Protein AF-A0A318CYI3-F1 (afdb_monomer_lite)

pLDDT: mean 75.86, std 21.06, range [23.23, 94.56]

Secondary structure (DSSP, 8-state):
---S--S--EE---S-SSS-SEEEEEEEES-HHHHHHT-HHHHHSTTEEEEEEEESSEE-GGG-EE---TT---EEEE-----S-GGGHHHHHHHHHHHHHHHHHTTT-TTEEEETTTEEEE----SS---------EE---------

Sequence (148 aa):
MKHPFSHKIRPLNTHRKHVGLSLLLLKEAHSTNSVLLDDHELLSQKGVVVLADRQTAGRGRKNRTWESGSNRHLFASAVLHPVLPQRLFPAITLLAGLSVFRALSALDIDGLSIKWPNDVLIQKKRSAEFSVNPKRPEIPFSWYWESA

Foldseek 3Di:
DDDPCPQDWAADPDPDDAARRTEDEEQEDLAQQVVCVVDVVNLPDGHYKYKYQYHPNYAAPPRDGDHRDDRPAIHMDTHGDDPDDPVCVLVVQQVQQVVVLVVVVVVVQPQWDDDPPHWIFRDDPDPDDDDDDDPGPINGDHHDDDDD

Radius of gyration: 16.91 Å; chains: 1; bounding box: 58×40×40 Å

Structure (mmCIF, N/CA/C/O backbone):
data_AF-A0A318CYI3-F1
#
_entry.id   AF-A0A318CYI3-F1
#
loop_
_atom_site.group_PDB
_atom_site.id
_atom_site.type_symbol
_atom_site.label_atom_id
_atom_site.label_alt_id
_atom_site.label_comp_id
_atom_site.label_asym_id
_atom_site.label_entity_id
_atom_site.label_seq_id
_atom_site.pdbx_PDB_ins_code
_atom_site.Cartn_x
_atom_site.Cartn_y
_atom_site.Cartn_z
_atom_site.occupancy
_atom_site.B_iso_or_equiv
_atom_site.auth_seq_id
_atom_site.auth_comp_id
_atom_site.auth_asym_id
_atom_site.auth_atom_id
_atom_site.pdbx_PDB_model_num
ATOM 1 N N . MET A 1 1 ? 28.270 -6.648 4.519 1.00 38.53 1 MET A N 1
ATOM 2 C CA . MET A 1 1 ? 27.467 -5.872 5.493 1.00 38.53 1 MET A CA 1
ATOM 3 C C . MET A 1 1 ? 26.099 -6.529 5.597 1.00 38.53 1 MET A C 1
ATOM 5 O O . MET A 1 1 ? 25.543 -6.854 4.561 1.00 38.53 1 MET A O 1
ATOM 9 N N . LYS A 1 2 ? 25.598 -6.832 6.801 1.00 38.75 2 LYS A N 1
ATOM 10 C CA . LYS A 1 2 ? 24.266 -7.444 6.979 1.00 38.75 2 LYS A CA 1
ATOM 11 C C . LYS A 1 2 ? 23.198 -6.360 6.776 1.00 38.75 2 LYS A C 1
ATOM 13 O O . LYS A 1 2 ? 23.290 -5.329 7.436 1.00 38.75 2 LYS A O 1
ATOM 18 N N . HIS A 1 3 ? 22.240 -6.589 5.873 1.00 43.50 3 HIS A N 1
ATOM 19 C CA . HIS A 1 3 ? 21.127 -5.670 5.595 1.00 43.50 3 HIS A CA 1
ATOM 20 C C . HIS A 1 3 ? 20.391 -5.325 6.908 1.00 43.50 3 HIS A C 1
ATOM 22 O O . HIS A 1 3 ? 20.091 -6.246 7.679 1.00 43.50 3 HIS A O 1
ATOM 28 N N . PRO A 1 4 ? 20.091 -4.043 7.196 1.00 52.59 4 PRO A N 1
ATOM 29 C CA . PRO A 1 4 ? 19.437 -3.628 8.444 1.00 52.59 4 PRO A CA 1
ATOM 30 C C . PRO A 1 4 ? 18.038 -4.240 8.616 1.00 52.59 4 PRO A C 1
ATOM 32 O O . PRO A 1 4 ? 17.553 -4.374 9.738 1.00 52.59 4 PRO A O 1
ATOM 35 N N . PHE A 1 5 ? 17.430 -4.725 7.531 1.00 53.16 5 PHE A N 1
ATOM 36 C CA . PHE A 1 5 ? 16.169 -5.459 7.540 1.00 53.16 5 PHE A CA 1
ATOM 37 C C . PHE A 1 5 ? 16.393 -6.974 7.450 1.00 53.16 5 PHE A C 1
ATOM 39 O O . PHE A 1 5 ? 15.865 -7.651 6.576 1.00 53.16 5 PHE A O 1
ATOM 46 N N . SER A 1 6 ? 17.116 -7.556 8.411 1.00 45.75 6 SER A N 1
ATOM 47 C CA . SER A 1 6 ? 17.156 -9.024 8.609 1.00 45.75 6 SER A CA 1
ATOM 48 C C . SER A 1 6 ? 15.819 -9.619 9.113 1.00 45.75 6 SER A C 1
ATOM 50 O O . SER A 1 6 ? 15.760 -10.729 9.649 1.00 45.75 6 SER A O 1
ATOM 52 N N . HIS A 1 7 ? 14.716 -8.887 8.943 1.00 55.56 7 HIS A N 1
ATOM 53 C CA . HIS A 1 7 ? 13.364 -9.328 9.240 1.00 55.56 7 HIS A CA 1
ATOM 54 C C . HIS A 1 7 ? 12.838 -10.160 8.068 1.00 55.56 7 HIS A C 1
ATOM 56 O O . HIS A 1 7 ? 12.834 -9.723 6.922 1.00 55.56 7 HIS A O 1
ATOM 62 N N . LYS A 1 8 ? 12.417 -11.395 8.364 1.00 69.38 8 LYS A N 1
ATOM 63 C CA . LYS A 1 8 ? 12.028 -12.405 7.372 1.00 69.38 8 LYS A CA 1
ATOM 64 C C . LYS A 1 8 ? 10.901 -11.896 6.470 1.00 69.38 8 LYS A C 1
ATOM 66 O O . LYS A 1 8 ? 9.740 -11.904 6.882 1.00 69.38 8 LYS A O 1
ATOM 71 N N . ILE A 1 9 ? 11.244 -11.536 5.235 1.00 84.12 9 ILE A N 1
ATOM 72 C CA . ILE A 1 9 ? 10.293 -11.446 4.127 1.00 84.12 9 ILE A CA 1
ATOM 73 C C . ILE A 1 9 ? 9.577 -12.795 4.042 1.00 84.12 9 ILE A C 1
ATOM 75 O O . ILE A 1 9 ? 10.212 -13.848 3.956 1.00 84.12 9 ILE A O 1
ATOM 79 N N . ARG A 1 10 ? 8.249 -12.775 4.126 1.00 89.31 10 ARG A N 1
ATOM 80 C CA . ARG A 1 10 ? 7.425 -13.983 4.101 1.00 89.31 10 ARG A CA 1
ATOM 81 C C . ARG A 1 10 ? 6.822 -14.146 2.713 1.00 89.31 10 ARG A C 1
ATOM 83 O O . ARG A 1 10 ? 5.998 -13.308 2.348 1.00 89.31 10 ARG A O 1
ATOM 90 N N . PRO A 1 11 ? 7.180 -15.182 1.939 1.00 88.44 11 PRO A N 1
ATOM 91 C CA . PRO A 1 11 ? 6.463 -15.476 0.707 1.00 88.44 11 PRO A CA 1
ATOM 92 C C . PRO A 1 11 ? 5.008 -15.831 1.034 1.00 88.44 11 PRO A C 1
ATOM 94 O O . PRO A 1 11 ? 4.726 -16.492 2.036 1.00 88.44 11 PRO A O 1
ATOM 97 N N . LEU A 1 12 ? 4.081 -15.382 0.195 1.00 88.62 12 LEU A N 1
ATOM 98 C CA . LEU A 1 12 ? 2.673 -15.739 0.282 1.00 88.62 12 LEU A CA 1
ATOM 99 C C . LEU A 1 12 ? 2.371 -16.847 -0.724 1.00 88.62 12 LEU A C 1
ATOM 101 O O . LEU A 1 12 ? 2.680 -16.723 -1.906 1.00 88.62 12 LEU A O 1
ATOM 105 N N . ASN 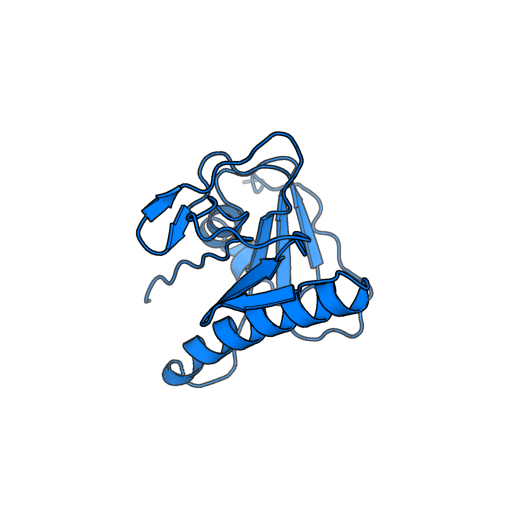A 1 13 ? 1.712 -17.914 -0.269 1.00 81.31 13 ASN A N 1
ATOM 106 C CA . ASN A 1 13 ? 1.151 -18.911 -1.173 1.00 81.31 13 ASN A CA 1
ATOM 107 C C . ASN A 1 13 ? -0.111 -18.327 -1.821 1.00 81.31 13 ASN A C 1
ATOM 109 O O . ASN A 1 13 ? -1.191 -18.334 -1.230 1.00 81.31 13 ASN A O 1
ATOM 113 N N . THR A 1 14 ? 0.042 -17.720 -2.995 1.00 85.50 14 THR A N 1
ATOM 114 C CA . THR A 1 14 ? -1.032 -16.988 -3.662 1.00 85.50 14 THR A CA 1
ATOM 115 C C . THR A 1 14 ? -1.007 -17.197 -5.172 1.00 85.50 14 THR A C 1
ATOM 117 O O . THR A 1 14 ? 0.052 -17.324 -5.775 1.00 85.50 14 THR A O 1
ATOM 120 N N . HIS A 1 15 ? -2.181 -17.163 -5.806 1.00 88.50 15 HIS A N 1
ATOM 121 C CA . HIS A 1 15 ? -2.307 -17.160 -7.270 1.00 88.50 15 HIS A CA 1
ATOM 122 C C . HIS A 1 15 ? -2.041 -15.778 -7.902 1.00 88.50 15 HIS A C 1
ATOM 124 O O . HIS A 1 15 ? -2.152 -15.615 -9.120 1.00 88.50 15 HIS A O 1
ATOM 130 N N . ARG A 1 16 ? -1.729 -14.755 -7.092 1.00 87.75 16 ARG A N 1
ATOM 131 C CA . ARG A 1 16 ? -1.391 -13.406 -7.573 1.00 87.75 16 ARG A CA 1
ATOM 132 C C . ARG A 1 16 ? -0.080 -13.443 -8.363 1.00 87.75 16 ARG A C 1
ATOM 134 O O . ARG A 1 16 ? 0.801 -14.245 -8.088 1.00 87.75 16 ARG A O 1
ATOM 141 N N . LYS A 1 17 ? 0.057 -12.537 -9.338 1.00 86.62 17 LYS A N 1
ATOM 142 C CA . LYS A 1 17 ? 1.223 -12.484 -10.249 1.00 86.62 17 LYS A CA 1
ATOM 143 C C . LYS A 1 17 ? 2.057 -11.202 -10.152 1.00 86.62 17 LYS A C 1
ATOM 145 O O . LYS A 1 17 ? 3.166 -11.149 -10.687 1.00 86.62 17 LYS A O 1
ATOM 150 N N . HIS A 1 18 ? 1.511 -10.162 -9.518 1.00 87.75 18 HIS A N 1
ATOM 151 C CA . HIS A 1 18 ? 2.076 -8.808 -9.570 1.00 87.75 18 HIS A CA 1
ATOM 152 C C . HIS A 1 18 ? 2.271 -8.156 -8.200 1.00 87.75 18 HIS A C 1
ATOM 154 O O . HIS A 1 18 ? 3.244 -7.435 -8.038 1.00 87.75 18 HIS A O 1
ATOM 160 N N . VAL A 1 19 ? 1.379 -8.398 -7.233 1.00 91.75 19 VAL A N 1
ATOM 161 C CA . VAL A 1 19 ? 1.381 -7.727 -5.919 1.00 91.75 19 VAL A CA 1
ATOM 162 C C . VAL A 1 19 ? 1.061 -8.724 -4.823 1.00 91.75 19 VAL A C 1
ATOM 164 O O . VAL A 1 19 ? 0.198 -9.585 -5.012 1.00 91.75 19 VAL A O 1
ATOM 167 N N . GLY A 1 20 ? 1.704 -8.572 -3.666 1.00 90.50 20 GLY A N 1
ATOM 168 C CA . GLY A 1 20 ? 1.490 -9.443 -2.517 1.00 90.50 20 GLY A CA 1
ATOM 169 C C . GLY A 1 20 ? 2.013 -10.848 -2.777 1.00 90.50 20 GLY A C 1
ATOM 170 O O . GLY A 1 20 ? 1.340 -11.811 -2.429 1.00 90.50 20 GLY A O 1
ATOM 171 N N . LEU A 1 21 ? 3.172 -10.953 -3.431 1.00 93.38 21 LEU A N 1
ATOM 172 C CA . LEU A 1 21 ? 3.907 -12.214 -3.573 1.00 93.38 21 LEU A CA 1
ATOM 173 C C . LEU A 1 21 ? 4.691 -12.526 -2.296 1.00 93.38 21 LEU A C 1
ATOM 175 O O . LEU A 1 21 ? 4.875 -13.686 -1.936 1.00 93.38 21 LEU A O 1
ATOM 179 N N . SER A 1 22 ? 5.109 -11.483 -1.585 1.00 93.50 22 SER A N 1
ATOM 180 C CA . SER A 1 22 ? 5.759 -11.575 -0.289 1.00 93.50 22 SER A CA 1
ATOM 181 C C . SER A 1 22 ? 5.400 -10.379 0.592 1.00 93.50 22 SER A C 1
ATOM 183 O O . SER A 1 22 ? 5.014 -9.317 0.095 1.00 93.50 22 SER A O 1
ATOM 185 N N . LEU A 1 23 ? 5.498 -10.566 1.908 1.00 93.75 23 LEU A N 1
ATOM 186 C CA . LEU A 1 23 ? 5.239 -9.539 2.913 1.00 93.75 23 LEU A CA 1
ATOM 187 C C . LEU A 1 23 ? 6.476 -9.285 3.769 1.00 93.75 23 LEU A C 1
ATOM 189 O O . LEU A 1 23 ? 7.050 -10.223 4.326 1.00 93.75 23 LEU A O 1
ATOM 193 N N . LEU A 1 24 ? 6.805 -8.014 3.960 1.00 93.62 24 LEU A N 1
ATOM 194 C CA . LEU A 1 24 ? 7.643 -7.547 5.055 1.00 93.62 24 LEU A CA 1
ATOM 195 C C . LEU A 1 24 ? 6.733 -6.920 6.115 1.00 93.62 24 LEU A C 1
ATOM 197 O O . LEU A 1 24 ? 6.046 -5.938 5.849 1.00 93.62 24 LEU A O 1
ATOM 201 N N . LEU A 1 25 ? 6.705 -7.515 7.306 1.00 92.31 25 LEU A N 1
ATOM 202 C CA . LEU A 1 25 ? 5.869 -7.064 8.418 1.00 92.31 25 LEU A CA 1
ATOM 203 C C . LEU A 1 25 ? 6.725 -6.302 9.425 1.00 92.31 25 LEU A C 1
ATOM 205 O O . LEU A 1 25 ? 7.670 -6.867 9.979 1.00 92.31 25 LEU A O 1
ATOM 209 N N . LEU A 1 26 ? 6.367 -5.051 9.686 1.00 90.38 26 LEU A N 1
ATOM 210 C CA . LEU A 1 26 ? 7.029 -4.184 10.652 1.00 90.38 26 LEU A CA 1
ATOM 211 C C . LEU A 1 26 ? 6.025 -3.759 11.723 1.00 90.38 26 LEU A C 1
ATOM 213 O O . LEU A 1 26 ? 4.871 -3.470 11.427 1.00 90.38 26 LEU A O 1
ATOM 217 N N . LYS A 1 27 ? 6.461 -3.669 12.979 1.00 88.50 27 LYS A N 1
ATOM 218 C CA . LYS A 1 27 ? 5.639 -3.005 14.006 1.00 88.50 27 LYS A CA 1
ATOM 219 C C . LYS A 1 27 ? 5.590 -1.495 13.772 1.00 88.50 27 LYS A C 1
ATOM 221 O O . LYS A 1 27 ? 4.579 -0.847 14.007 1.00 88.50 27 LYS A O 1
ATOM 226 N N . GLU A 1 28 ? 6.691 -0.934 13.289 1.00 87.81 28 GLU A N 1
ATOM 227 C CA . GLU A 1 28 ? 6.864 0.500 13.119 1.00 87.81 28 GLU A CA 1
ATOM 228 C C . GLU A 1 28 ? 7.824 0.797 11.970 1.00 87.81 28 GLU A C 1
ATOM 230 O O . GLU A 1 28 ? 8.795 0.069 11.765 1.00 87.81 28 GLU A O 1
ATOM 235 N N . ALA A 1 29 ? 7.556 1.878 11.241 1.00 88.06 29 ALA A N 1
ATOM 236 C CA . ALA A 1 29 ? 8.444 2.433 10.228 1.00 88.06 29 ALA A CA 1
ATOM 237 C C . ALA A 1 29 ? 8.438 3.968 10.294 1.00 88.06 29 ALA A C 1
ATOM 239 O O . ALA A 1 29 ? 7.472 4.574 10.755 1.00 88.06 29 ALA A O 1
ATOM 240 N N . HIS A 1 30 ? 9.470 4.628 9.765 1.00 86.75 30 HIS A N 1
ATOM 241 C CA . HIS A 1 30 ? 9.366 6.062 9.465 1.00 86.75 30 HIS A CA 1
ATOM 242 C C . HIS A 1 30 ? 8.262 6.297 8.427 1.00 86.75 30 HIS A C 1
ATOM 244 O O . HIS A 1 30 ? 7.312 7.040 8.662 1.00 86.75 30 HIS A O 1
ATOM 250 N N . SER A 1 31 ? 8.336 5.563 7.321 1.00 86.75 31 SER A N 1
ATOM 251 C CA . SER A 1 31 ? 7.296 5.426 6.309 1.00 86.75 31 SER A CA 1
ATOM 252 C C . SER A 1 31 ? 7.501 4.085 5.611 1.00 86.75 31 SER A C 1
ATOM 254 O O . SER A 1 31 ? 8.627 3.752 5.252 1.00 86.75 31 SER A O 1
ATOM 256 N N . THR A 1 32 ? 6.436 3.318 5.393 1.00 89.88 32 THR A N 1
ATOM 257 C CA . THR A 1 32 ? 6.472 2.066 4.615 1.00 89.88 32 THR A CA 1
ATOM 258 C C . THR A 1 32 ? 6.989 2.293 3.195 1.00 89.88 32 THR A C 1
ATOM 260 O O . THR A 1 32 ? 7.656 1.424 2.642 1.00 89.88 32 THR A O 1
ATOM 263 N N . ASN A 1 33 ? 6.748 3.478 2.630 1.00 90.56 33 ASN A N 1
ATOM 264 C CA . ASN A 1 33 ? 7.254 3.850 1.315 1.00 90.56 33 ASN A CA 1
ATOM 265 C C . ASN A 1 33 ? 8.763 4.137 1.350 1.00 90.56 33 ASN A C 1
ATOM 267 O O . ASN A 1 33 ? 9.473 3.727 0.442 1.00 90.56 33 ASN A O 1
ATOM 271 N N . SER A 1 34 ? 9.265 4.795 2.401 1.00 89.12 34 SER A N 1
ATOM 272 C CA . SER A 1 34 ? 10.711 5.028 2.561 1.00 89.12 34 SER A CA 1
ATOM 273 C C . SER A 1 34 ? 11.470 3.725 2.789 1.00 89.12 34 SER A C 1
ATOM 275 O O . SER A 1 34 ? 12.516 3.539 2.195 1.00 89.12 34 SER A O 1
ATOM 277 N N . VAL A 1 35 ? 10.896 2.774 3.540 1.00 90.12 35 VAL A N 1
ATOM 278 C CA . VAL A 1 35 ? 11.494 1.433 3.700 1.00 90.12 35 VAL A CA 1
ATOM 279 C C . VAL A 1 35 ? 11.758 0.768 2.350 1.00 90.12 35 VAL A C 1
ATOM 281 O O . VAL A 1 35 ? 12.783 0.119 2.189 1.00 90.12 35 VAL A O 1
ATOM 284 N N . LEU A 1 36 ? 10.843 0.922 1.389 1.00 90.19 36 LEU A N 1
ATOM 285 C CA . LEU A 1 36 ? 11.069 0.428 0.035 1.00 90.19 36 LEU A CA 1
ATOM 286 C C . LEU A 1 36 ? 12.115 1.269 -0.694 1.00 90.19 36 LEU A C 1
ATOM 288 O O . LEU A 1 36 ? 13.053 0.701 -1.228 1.00 90.19 36 LEU A O 1
ATOM 292 N N . LEU A 1 37 ? 11.966 2.598 -0.712 1.00 88.31 37 LEU A N 1
AT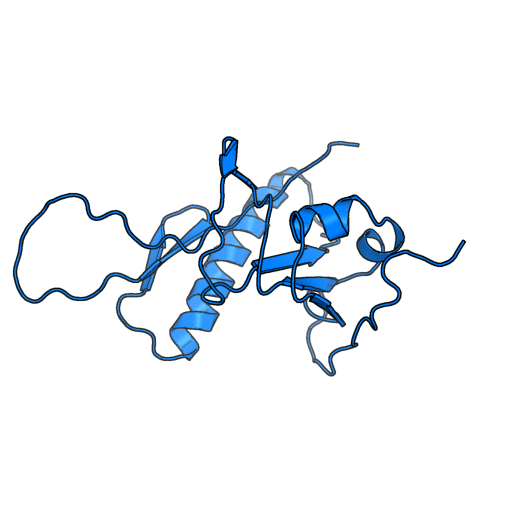OM 293 C CA . LEU A 1 37 ? 12.847 3.486 -1.478 1.00 88.31 37 LEU A CA 1
ATOM 294 C C . LEU A 1 37 ? 14.321 3.426 -1.048 1.00 88.31 37 LEU A C 1
ATOM 296 O O . LEU A 1 37 ? 15.200 3.528 -1.897 1.00 88.31 37 LEU A O 1
ATOM 300 N N . ASP A 1 38 ? 14.577 3.218 0.242 1.00 88.06 38 ASP A N 1
ATOM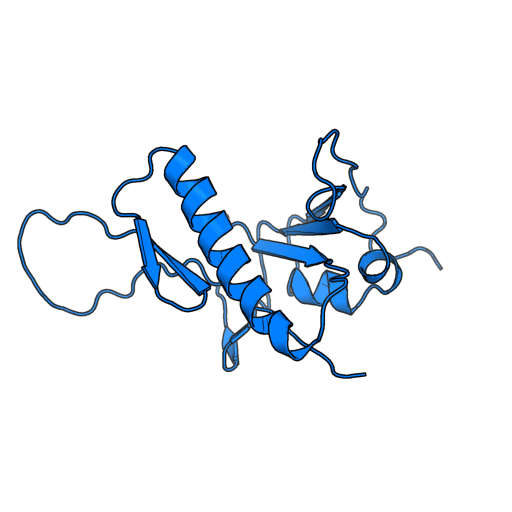 301 C CA . ASP A 1 38 ? 15.921 3.197 0.823 1.00 88.06 38 ASP A CA 1
ATOM 302 C C . ASP A 1 38 ? 16.608 1.817 0.685 1.00 88.06 38 ASP A C 1
ATOM 304 O O . ASP A 1 38 ? 17.788 1.671 1.007 1.00 88.06 38 ASP A O 1
ATOM 308 N N . ASP A 1 39 ? 15.885 0.791 0.217 1.00 87.81 39 ASP A N 1
ATOM 309 C CA . ASP A 1 39 ? 16.360 -0.591 0.101 1.00 87.81 39 ASP A CA 1
ATOM 310 C C . ASP A 1 39 ? 16.249 -1.090 -1.351 1.00 87.81 39 ASP A C 1
ATOM 312 O O . ASP A 1 39 ? 15.212 -1.579 -1.811 1.00 87.81 39 ASP A O 1
ATOM 316 N N . HIS A 1 40 ? 17.355 -0.979 -2.092 1.00 88.12 40 HIS A N 1
ATOM 317 C CA . HIS A 1 40 ? 17.423 -1.392 -3.496 1.00 88.12 40 HIS A CA 1
ATOM 318 C C . HIS A 1 40 ? 17.148 -2.887 -3.710 1.00 88.12 40 HIS A C 1
ATOM 320 O O . HIS A 1 40 ? 16.591 -3.260 -4.747 1.00 88.12 40 HIS A O 1
ATOM 326 N N . GLU A 1 41 ? 17.501 -3.747 -2.748 1.00 88.62 41 GLU A N 1
ATOM 327 C CA . GLU A 1 41 ? 17.193 -5.173 -2.841 1.00 88.62 41 GLU A CA 1
ATOM 328 C C . GLU A 1 41 ? 15.676 -5.381 -2.775 1.00 88.62 41 GLU A C 1
ATOM 330 O O . GLU A 1 41 ? 15.121 -6.056 -3.644 1.00 88.62 41 GLU A O 1
ATOM 335 N N . LEU A 1 42 ? 14.979 -4.739 -1.832 1.00 88.12 42 LEU A N 1
ATOM 336 C CA . LEU A 1 42 ? 13.515 -4.788 -1.735 1.00 88.12 42 LEU A CA 1
ATOM 337 C C . LEU A 1 42 ? 12.822 -4.177 -2.960 1.00 88.12 42 LEU A C 1
ATOM 339 O O . LEU A 1 42 ? 11.889 -4.777 -3.491 1.00 88.12 42 LEU A O 1
ATOM 343 N N . LEU A 1 43 ? 13.287 -3.028 -3.454 1.00 89.25 43 LEU A N 1
ATOM 344 C CA . LEU A 1 43 ? 12.785 -2.390 -4.683 1.00 89.25 43 LEU A CA 1
ATOM 345 C C . LEU A 1 43 ? 12.897 -3.287 -5.919 1.00 89.25 43 LEU A C 1
ATOM 347 O O . LEU A 1 43 ? 12.053 -3.230 -6.818 1.00 89.25 43 LEU A O 1
ATOM 351 N N . SER A 1 44 ? 13.948 -4.106 -5.989 1.00 88.31 44 SER A N 1
ATOM 352 C CA . SER A 1 44 ? 14.142 -5.047 -7.094 1.00 88.31 44 SER A CA 1
ATOM 353 C C . SER A 1 44 ? 13.207 -6.261 -7.003 1.00 88.31 44 SER A C 1
ATOM 355 O O . SER A 1 44 ? 12.912 -6.901 -8.015 1.00 88.31 44 SER A O 1
ATOM 357 N N . GLN A 1 45 ? 12.677 -6.564 -5.812 1.00 89.44 45 GLN A N 1
ATOM 358 C CA . GLN A 1 45 ? 11.788 -7.701 -5.603 1.00 89.44 45 GLN A CA 1
ATOM 359 C C . GLN A 1 45 ? 10.373 -7.407 -6.093 1.00 89.44 45 GLN A C 1
ATOM 361 O O . GLN A 1 45 ? 9.626 -6.589 -5.555 1.00 89.44 45 GLN A O 1
ATOM 366 N N . LYS A 1 46 ? 9.962 -8.147 -7.121 1.00 89.81 46 LYS A N 1
ATOM 367 C CA . LYS A 1 46 ? 8.627 -8.024 -7.697 1.00 89.81 46 LYS A CA 1
ATOM 368 C C . LYS A 1 46 ? 7.543 -8.350 -6.670 1.00 89.81 46 LYS A C 1
ATOM 370 O O . LYS A 1 46 ? 7.501 -9.447 -6.119 1.00 89.81 46 LYS A O 1
ATOM 375 N N . GLY A 1 47 ? 6.599 -7.428 -6.500 1.00 90.31 47 GLY A N 1
ATOM 376 C CA . GLY A 1 47 ? 5.365 -7.672 -5.760 1.00 90.31 47 GLY A CA 1
ATOM 377 C C . GLY A 1 47 ? 5.534 -7.830 -4.251 1.00 90.31 47 GLY A C 1
ATOM 378 O O . GLY A 1 47 ? 4.609 -8.346 -3.613 1.00 90.31 47 GLY A O 1
ATOM 379 N N . VAL A 1 48 ? 6.667 -7.399 -3.685 1.00 93.94 48 VAL A N 1
ATOM 380 C CA . VAL A 1 48 ? 6.825 -7.279 -2.231 1.00 93.94 48 VAL A CA 1
ATOM 381 C C . VAL A 1 48 ? 5.902 -6.184 -1.698 1.00 93.94 48 VAL A C 1
ATOM 383 O O . VAL A 1 48 ? 5.697 -5.147 -2.336 1.00 93.94 48 VAL A O 1
ATOM 386 N N . VAL A 1 49 ? 5.315 -6.431 -0.529 1.00 94.56 49 VAL A N 1
ATOM 387 C CA . VAL A 1 49 ? 4.491 -5.461 0.197 1.00 94.56 49 VAL A CA 1
ATOM 388 C C . VAL A 1 49 ? 5.064 -5.273 1.593 1.00 94.56 49 VAL A C 1
ATOM 390 O O . VAL A 1 49 ? 5.241 -6.239 2.334 1.00 94.56 49 VAL A O 1
ATOM 393 N N . VAL A 1 50 ? 5.323 -4.025 1.963 1.00 93.44 50 VAL A N 1
ATOM 394 C CA . VAL A 1 50 ? 5.688 -3.636 3.325 1.00 93.44 50 VAL A CA 1
ATOM 395 C C . VAL A 1 50 ? 4.419 -3.241 4.058 1.00 93.44 50 VAL A C 1
ATOM 397 O O . VAL A 1 50 ? 3.672 -2.393 3.572 1.00 93.44 50 VAL A O 1
ATOM 400 N N . LEU A 1 51 ? 4.191 -3.841 5.223 1.00 92.69 51 LEU A N 1
ATOM 401 C CA . LEU A 1 51 ? 3.112 -3.487 6.137 1.00 92.69 51 LEU A CA 1
ATOM 402 C C . LEU A 1 51 ? 3.693 -2.963 7.448 1.00 92.69 51 LEU A C 1
ATOM 404 O O . LEU A 1 51 ? 4.662 -3.529 7.958 1.00 92.69 51 LEU A O 1
ATOM 408 N N . ALA A 1 52 ? 3.084 -1.915 7.998 1.00 90.19 52 ALA A N 1
ATOM 409 C CA . ALA A 1 52 ? 3.409 -1.409 9.324 1.00 90.19 52 ALA A CA 1
ATOM 410 C C . ALA A 1 52 ? 2.158 -1.060 10.136 1.00 90.19 52 ALA A C 1
ATOM 412 O O . ALA A 1 52 ? 1.211 -0.480 9.598 1.00 90.19 52 ALA A O 1
ATOM 413 N N . ASP A 1 53 ? 2.195 -1.345 11.440 1.00 87.19 53 ASP A N 1
ATOM 414 C CA . ASP A 1 53 ? 1.142 -0.933 12.383 1.00 87.19 53 ASP A CA 1
ATOM 415 C C . ASP A 1 53 ? 1.238 0.571 12.709 1.00 87.19 53 ASP A C 1
ATOM 417 O O . ASP A 1 53 ? 0.237 1.234 12.992 1.00 87.19 53 ASP A O 1
ATOM 421 N N . ARG A 1 54 ? 2.454 1.139 12.651 1.00 86.00 54 ARG A N 1
ATOM 422 C CA . ARG A 1 54 ? 2.732 2.547 12.971 1.00 86.00 54 ARG A CA 1
ATOM 423 C C . ARG A 1 54 ? 3.689 3.205 11.975 1.00 86.00 54 ARG A C 1
ATOM 425 O O . ARG A 1 54 ? 4.694 2.610 11.591 1.00 86.00 54 ARG A O 1
ATOM 432 N N . GLN A 1 55 ? 3.409 4.463 11.619 1.00 86.00 55 GLN A N 1
ATOM 433 C CA . GLN A 1 55 ? 4.353 5.342 10.916 1.00 86.00 55 GLN A CA 1
ATOM 434 C C . GLN A 1 55 ? 4.696 6.578 11.751 1.00 86.00 55 GLN A C 1
ATOM 436 O O . GLN A 1 55 ? 3.792 7.305 12.158 1.00 86.00 55 GLN A O 1
ATOM 441 N N . THR A 1 56 ? 5.982 6.843 11.981 1.00 85.44 56 THR A N 1
ATOM 442 C CA . THR A 1 56 ? 6.442 8.020 12.750 1.00 85.44 56 THR A CA 1
ATOM 443 C C . THR A 1 56 ? 6.663 9.264 11.891 1.00 85.44 56 THR A C 1
ATOM 445 O O . THR A 1 56 ? 6.648 10.377 12.406 1.00 85.44 56 THR A O 1
ATOM 448 N N . ALA A 1 57 ? 6.827 9.091 10.579 1.00 82.25 57 ALA A N 1
ATOM 449 C CA . ALA A 1 57 ? 7.059 10.156 9.608 1.00 82.25 57 ALA A CA 1
ATOM 450 C C . ALA A 1 57 ? 6.277 9.900 8.304 1.00 82.25 57 ALA A C 1
ATOM 452 O O . ALA A 1 57 ? 6.772 10.146 7.202 1.00 82.25 57 ALA A O 1
ATOM 453 N N . GLY A 1 58 ? 5.050 9.379 8.424 1.00 75.81 58 GLY A N 1
ATOM 454 C CA . GLY A 1 58 ? 4.175 9.130 7.282 1.00 75.81 58 GLY A CA 1
ATOM 455 C C . GLY A 1 58 ? 3.845 10.427 6.545 1.00 75.81 58 GLY A C 1
ATOM 456 O O . GLY A 1 58 ? 3.439 11.413 7.161 1.00 75.81 58 GLY A O 1
ATOM 457 N N . ARG A 1 59 ? 4.007 10.434 5.220 1.00 73.44 59 ARG A N 1
ATOM 458 C CA . ARG A 1 59 ? 3.733 11.603 4.375 1.00 73.44 59 ARG A CA 1
ATOM 459 C C . ARG A 1 59 ? 2.667 11.273 3.350 1.00 73.44 59 ARG A C 1
ATOM 461 O O . ARG A 1 59 ? 2.770 10.274 2.652 1.00 73.44 59 ARG A O 1
ATOM 468 N N . GLY A 1 60 ? 1.677 12.141 3.246 1.00 70.75 60 GLY A N 1
ATOM 469 C CA . GLY A 1 60 ? 0.656 12.193 2.215 1.00 70.75 60 GLY A CA 1
ATOM 470 C C . GLY A 1 60 ? 1.042 13.090 1.044 1.00 70.75 60 GLY A C 1
ATOM 471 O O . GLY A 1 60 ? 2.072 13.767 1.040 1.00 70.75 60 GLY A O 1
ATOM 472 N N . ARG A 1 61 ? 0.150 13.170 0.052 1.00 67.75 61 ARG A N 1
ATOM 473 C CA . ARG A 1 61 ? 0.262 14.163 -1.027 1.00 67.75 61 ARG A CA 1
ATOM 474 C C . ARG A 1 61 ? 0.279 15.584 -0.451 1.00 67.75 61 ARG A C 1
ATOM 476 O O . ARG A 1 61 ? -0.358 15.860 0.565 1.00 67.75 61 ARG A O 1
ATOM 483 N N . LYS A 1 62 ? 0.963 16.500 -1.146 1.00 66.38 62 LYS A N 1
ATOM 484 C CA . LYS A 1 62 ? 1.097 17.918 -0.752 1.00 66.38 62 LYS A CA 1
ATOM 485 C C . LYS A 1 62 ? 1.668 18.101 0.666 1.00 66.38 62 LYS A C 1
ATOM 487 O O . LYS A 1 62 ? 1.233 18.991 1.388 1.00 66.38 62 LYS A O 1
ATOM 492 N N . ASN A 1 63 ? 2.617 17.244 1.053 1.00 65.88 63 ASN A N 1
ATOM 493 C CA . ASN A 1 63 ? 3.335 17.310 2.329 1.00 65.88 63 ASN A CA 1
ATOM 494 C C . ASN A 1 63 ? 2.438 17.223 3.580 1.00 65.88 63 ASN A C 1
ATOM 496 O O . ASN A 1 63 ? 2.797 17.717 4.645 1.00 65.88 63 ASN A O 1
ATOM 500 N N . ARG A 1 64 ? 1.251 16.615 3.461 1.00 67.00 64 ARG A N 1
ATOM 501 C CA . ARG A 1 64 ? 0.381 16.371 4.617 1.00 67.00 64 ARG A CA 1
ATOM 502 C C . ARG A 1 64 ? 0.979 15.266 5.474 1.00 67.00 64 ARG A C 1
ATOM 504 O O . ARG A 1 64 ? 1.252 14.192 4.955 1.00 67.00 64 ARG A O 1
ATOM 511 N N . THR A 1 65 ? 1.143 15.494 6.767 1.00 66.38 65 THR A N 1
ATOM 512 C CA . THR A 1 65 ? 1.568 14.438 7.691 1.00 66.38 65 THR A CA 1
ATOM 513 C C . THR A 1 65 ? 0.437 13.436 7.893 1.00 66.38 65 THR A C 1
ATOM 515 O O . THR A 1 65 ? -0.728 13.815 8.015 1.00 66.38 65 THR A O 1
ATOM 518 N N . TRP A 1 66 ? 0.772 12.151 7.917 1.00 70.69 66 TRP A N 1
ATOM 519 C CA . TRP A 1 66 ? -0.133 11.103 8.368 1.00 70.69 66 TRP A CA 1
ATOM 520 C C . TRP A 1 66 ? 0.183 10.774 9.814 1.00 70.69 66 TRP A C 1
ATOM 522 O O . TRP A 1 66 ? 1.217 10.179 10.113 1.00 70.69 66 TRP A O 1
ATOM 532 N N . GLU A 1 67 ? -0.707 11.181 10.707 1.00 62.12 67 GLU A N 1
ATOM 533 C CA . GLU A 1 67 ? -0.601 10.844 12.118 1.00 62.12 67 GLU A CA 1
ATOM 534 C C . GLU A 1 67 ? -0.946 9.368 12.322 1.00 62.12 67 GLU A C 1
ATOM 536 O O . GLU A 1 67 ? -1.979 8.883 11.857 1.00 62.12 67 GLU A O 1
ATOM 541 N N . SER A 1 68 ? -0.083 8.643 13.031 1.00 61.12 68 SER A N 1
ATOM 542 C CA . SER A 1 68 ? -0.392 7.299 13.504 1.00 61.12 68 SER A CA 1
ATOM 543 C C . SER A 1 68 ? -0.944 7.376 14.929 1.00 61.12 68 SER A C 1
ATOM 545 O O . SER A 1 68 ? -0.210 7.496 15.908 1.00 61.12 68 SER A O 1
ATOM 547 N N . GLY A 1 69 ? -2.272 7.325 15.057 1.00 57.56 69 GLY A N 1
ATOM 548 C CA . GLY A 1 69 ? -2.911 7.039 16.343 1.00 57.56 69 GLY A CA 1
ATOM 549 C C . GLY A 1 69 ? -2.602 5.606 16.803 1.00 57.56 69 GLY A C 1
ATOM 550 O O . GLY A 1 69 ? -2.265 4.747 15.987 1.00 57.56 69 GLY A O 1
ATOM 551 N N . SER A 1 70 ? -2.724 5.332 18.105 1.00 53.97 70 SER A N 1
ATOM 552 C CA . SER A 1 70 ? -2.417 4.028 18.717 1.00 53.97 70 SER A CA 1
ATOM 553 C C . SER A 1 70 ? -3.111 2.850 18.008 1.00 53.97 70 SER A C 1
ATOM 555 O O . SER A 1 70 ? -4.318 2.675 18.135 1.00 53.97 70 SER A O 1
ATOM 557 N N . ASN A 1 71 ? -2.340 2.038 17.270 1.00 59.59 71 ASN A N 1
ATOM 558 C CA . ASN A 1 71 ? -2.701 0.735 16.679 1.00 59.59 71 ASN A CA 1
ATOM 559 C C . ASN A 1 71 ? -4.047 0.655 15.923 1.00 59.59 71 ASN A C 1
ATOM 561 O O . ASN A 1 71 ? -4.686 -0.395 15.904 1.00 59.59 71 ASN A O 1
ATOM 565 N N . ARG A 1 72 ? -4.511 1.749 15.307 1.00 71.50 72 ARG A N 1
ATOM 566 C CA . ARG A 1 72 ? -5.799 1.797 14.576 1.00 71.50 72 ARG A CA 1
ATOM 567 C C . ARG A 1 72 ? -5.654 1.881 13.058 1.00 71.50 72 ARG A C 1
ATOM 569 O O . ARG A 1 72 ? -6.651 2.061 12.362 1.00 71.50 72 ARG A O 1
ATOM 576 N N . HIS A 1 73 ? -4.434 1.770 12.546 1.00 81.75 73 HIS A N 1
ATOM 577 C CA . HIS A 1 73 ? -4.131 1.961 11.135 1.00 81.75 73 HIS A CA 1
ATOM 578 C C . HIS A 1 73 ? -3.311 0.791 10.601 1.00 81.75 73 HIS A C 1
ATOM 580 O O . HIS A 1 73 ? -2.481 0.234 11.311 1.00 81.75 73 HIS A O 1
ATOM 586 N N . LEU A 1 74 ? -3.542 0.453 9.335 1.00 86.12 74 LEU A N 1
ATOM 587 C CA . LEU A 1 74 ? -2.682 -0.431 8.564 1.00 86.12 74 LEU A CA 1
ATOM 588 C C . LEU A 1 74 ? -2.007 0.419 7.494 1.00 86.12 74 LEU A C 1
ATOM 590 O O . LEU A 1 74 ? -2.680 0.938 6.602 1.00 86.12 74 LEU A O 1
ATOM 594 N N . PHE A 1 75 ? -0.690 0.563 7.583 1.00 90.12 75 PHE A N 1
ATOM 595 C CA . PHE A 1 75 ? 0.095 1.239 6.558 1.00 90.12 75 PHE A CA 1
ATOM 596 C C . PHE A 1 75 ? 0.676 0.198 5.614 1.00 90.12 75 PHE A C 1
ATOM 598 O O . PHE A 1 75 ? 1.236 -0.798 6.067 1.00 90.12 75 PHE A O 1
ATOM 605 N N . ALA A 1 76 ? 0.539 0.425 4.310 1.00 91.75 76 ALA A N 1
ATOM 606 C CA . ALA A 1 76 ? 0.989 -0.508 3.293 1.00 91.75 76 ALA A CA 1
ATOM 607 C C . ALA A 1 76 ? 1.647 0.227 2.127 1.00 91.75 76 ALA A C 1
ATOM 609 O O . ALA A 1 76 ? 1.093 1.199 1.620 1.00 91.75 76 ALA A O 1
ATOM 610 N N . SER A 1 77 ? 2.784 -0.289 1.667 1.00 92.56 77 SER A N 1
ATOM 611 C CA . SER A 1 77 ? 3.426 0.118 0.414 1.00 92.56 77 SER A CA 1
ATOM 612 C C . SER A 1 77 ? 3.813 -1.123 -0.381 1.00 92.56 77 SER A C 1
ATOM 614 O O . SER A 1 77 ? 4.214 -2.129 0.201 1.00 92.56 77 SER A O 1
ATOM 616 N N . ALA A 1 78 ? 3.669 -1.083 -1.703 1.00 93.19 78 ALA A N 1
ATOM 617 C CA . ALA A 1 78 ? 3.891 -2.235 -2.570 1.00 93.19 78 ALA A CA 1
ATOM 618 C C . ALA A 1 78 ? 4.796 -1.876 -3.746 1.00 93.19 78 ALA A C 1
ATOM 620 O O . ALA A 1 78 ? 4.620 -0.827 -4.363 1.00 93.19 78 ALA A O 1
ATOM 621 N N . VAL A 1 79 ? 5.713 -2.779 -4.089 1.00 93.12 79 VAL A N 1
ATOM 622 C CA . VAL A 1 79 ? 6.565 -2.640 -5.273 1.00 93.12 79 VAL A CA 1
ATOM 623 C C . VAL A 1 79 ? 5.831 -3.160 -6.501 1.00 93.12 79 VAL A C 1
ATOM 625 O O . VAL A 1 79 ? 5.363 -4.302 -6.537 1.00 93.12 79 VAL A O 1
ATOM 628 N N . LEU A 1 80 ? 5.769 -2.320 -7.531 1.00 91.50 80 LEU A N 1
ATOM 629 C CA . LEU A 1 80 ? 5.228 -2.647 -8.844 1.00 91.50 80 LEU A CA 1
ATOM 630 C C . LEU A 1 80 ? 6.301 -2.435 -9.908 1.00 91.50 80 LEU A C 1
ATOM 632 O O . LEU A 1 80 ? 6.933 -1.384 -9.949 1.00 91.50 80 LEU A O 1
ATOM 636 N N . HIS A 1 81 ? 6.418 -3.387 -10.834 1.00 90.06 81 HIS A N 1
ATOM 637 C CA . HIS A 1 81 ? 7.208 -3.245 -12.063 1.00 90.06 81 HIS A CA 1
ATOM 638 C C . HIS A 1 81 ? 6.258 -3.248 -13.269 1.00 90.06 81 HIS A C 1
ATOM 640 O O . HIS A 1 81 ? 6.067 -4.287 -13.908 1.00 90.06 81 HIS A O 1
ATOM 646 N N . PRO A 1 82 ? 5.543 -2.135 -13.517 1.00 87.31 82 PRO A N 1
ATOM 647 C CA . PRO A 1 82 ? 4.546 -2.065 -14.574 1.00 87.31 82 PRO A CA 1
ATOM 648 C C . PRO A 1 82 ? 5.196 -2.140 -15.960 1.00 87.31 82 PRO A C 1
ATOM 650 O O . PRO A 1 82 ? 6.085 -1.361 -16.285 1.00 87.31 82 PRO A O 1
ATOM 653 N N . VAL A 1 83 ? 4.695 -3.038 -16.810 1.00 89.12 83 VAL A N 1
ATOM 654 C CA . VAL A 1 83 ? 5.091 -3.137 -18.224 1.00 89.12 83 VAL A CA 1
ATOM 655 C C . VAL A 1 83 ? 4.078 -2.360 -19.071 1.00 89.12 83 VAL A C 1
ATOM 657 O O . VAL A 1 83 ? 3.261 -2.938 -19.784 1.00 89.12 83 VAL A O 1
ATOM 660 N N . LEU A 1 84 ? 4.052 -1.035 -18.907 1.00 90.25 84 LEU A N 1
ATOM 661 C CA . LEU A 1 84 ? 3.165 -0.125 -19.643 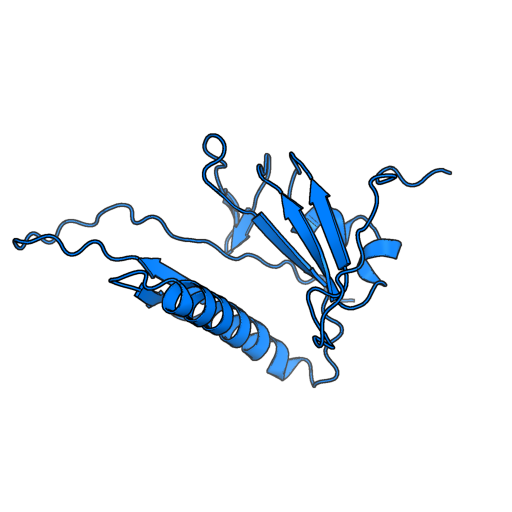1.00 90.25 84 LEU A CA 1
ATOM 662 C C . LEU A 1 84 ? 3.794 1.271 -19.803 1.00 90.25 84 LEU A C 1
ATOM 664 O O . LEU A 1 84 ? 4.645 1.645 -18.999 1.00 90.25 84 LEU A O 1
ATOM 668 N N . PRO A 1 85 ? 3.373 2.068 -20.806 1.00 93.62 85 PRO A N 1
ATOM 669 C CA . PRO A 1 85 ? 3.862 3.433 -20.982 1.00 93.62 85 PRO A CA 1
ATOM 670 C C . PRO A 1 85 ? 3.650 4.305 -19.738 1.00 93.62 85 PRO A C 1
ATOM 672 O O . PRO A 1 85 ? 2.559 4.311 -19.166 1.00 93.62 85 PRO A O 1
ATOM 675 N N . GLN A 1 86 ? 4.645 5.124 -19.388 1.00 88.62 86 GLN A N 1
ATOM 676 C CA . GLN A 1 86 ? 4.625 5.984 -18.194 1.00 88.62 86 GLN A CA 1
ATOM 677 C C . GLN A 1 86 ? 3.397 6.907 -18.123 1.00 88.62 86 GLN A C 1
ATOM 679 O O . GLN A 1 86 ? 2.843 7.128 -17.048 1.00 88.62 86 GLN A O 1
ATOM 684 N N . ARG A 1 87 ? 2.890 7.372 -19.276 1.00 91.56 87 ARG A N 1
ATOM 685 C CA . ARG A 1 87 ? 1.651 8.172 -19.364 1.00 91.56 87 ARG A CA 1
ATOM 686 C C . ARG A 1 87 ? 0.420 7.491 -18.747 1.00 91.56 87 ARG A C 1
ATOM 688 O O . ARG A 1 87 ? -0.547 8.167 -18.423 1.00 91.56 87 ARG A O 1
ATOM 695 N N . LEU A 1 88 ? 0.440 6.164 -18.601 1.00 91.94 88 LEU A N 1
ATOM 696 C CA . LEU A 1 88 ? -0.644 5.372 -18.019 1.00 91.94 88 LEU A CA 1
ATOM 697 C C . LEU A 1 88 ? -0.435 5.062 -16.527 1.00 91.94 88 LEU A C 1
ATOM 699 O O . LEU A 1 88 ? -1.344 4.529 -15.896 1.00 91.94 88 LEU A O 1
ATOM 703 N N . PHE A 1 89 ? 0.702 5.423 -15.923 1.00 88.81 89 PHE A N 1
ATOM 704 C CA . PHE A 1 89 ? 0.949 5.204 -14.490 1.00 88.81 89 PHE A CA 1
ATOM 705 C C . PHE A 1 89 ? -0.122 5.818 -13.573 1.00 88.81 89 PHE A C 1
ATOM 707 O O . PHE A 1 89 ? -0.476 5.168 -12.587 1.00 88.81 89 PHE A O 1
ATOM 714 N N . PRO A 1 90 ? -0.734 6.983 -13.880 1.00 89.19 90 PRO A N 1
ATOM 715 C CA . PRO A 1 90 ? -1.846 7.496 -13.081 1.00 89.19 90 PRO A CA 1
ATOM 716 C C . PRO A 1 90 ? -3.021 6.515 -12.937 1.00 89.19 90 PRO A C 1
ATOM 718 O O . PRO A 1 90 ? -3.691 6.527 -11.906 1.00 89.19 90 PRO A O 1
ATOM 721 N N . ALA A 1 91 ? -3.246 5.622 -13.910 1.00 90.44 91 ALA A N 1
ATOM 722 C CA . ALA A 1 91 ? -4.300 4.610 -13.834 1.00 90.44 91 ALA A CA 1
ATOM 723 C C . ALA A 1 91 ? -4.053 3.576 -12.721 1.00 90.44 91 ALA A C 1
ATOM 725 O O . ALA A 1 91 ? -5.010 3.076 -12.134 1.00 90.44 91 ALA A O 1
ATOM 726 N N . ILE A 1 92 ? -2.792 3.299 -12.367 1.00 89.94 92 ILE A N 1
ATOM 727 C CA . ILE A 1 92 ? -2.438 2.391 -11.262 1.00 89.94 92 ILE A CA 1
ATOM 728 C C . ILE A 1 92 ? -2.991 2.929 -9.937 1.00 89.94 92 ILE A C 1
ATOM 730 O O . ILE A 1 92 ? -3.526 2.170 -9.134 1.00 89.94 92 ILE A O 1
ATOM 734 N N . THR A 1 93 ? -2.942 4.247 -9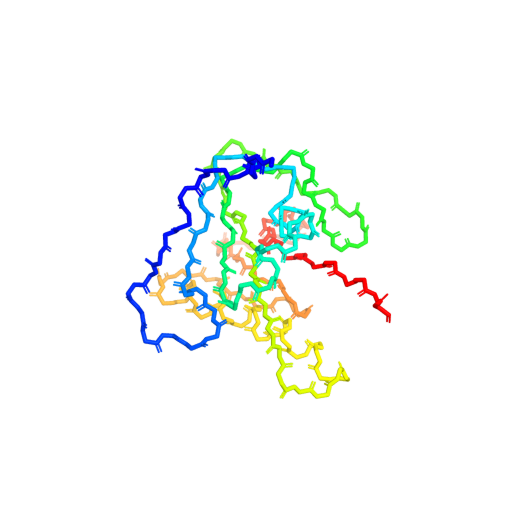.737 1.00 85.25 93 THR A N 1
ATOM 735 C CA . THR A 1 93 ? -3.509 4.904 -8.552 1.00 85.25 93 THR A CA 1
ATOM 736 C C . THR A 1 93 ? -5.027 4.727 -8.476 1.00 85.25 93 THR A C 1
ATOM 738 O O . THR A 1 93 ? -5.560 4.436 -7.405 1.00 85.25 93 THR A O 1
ATOM 741 N N . LEU A 1 94 ? -5.722 4.846 -9.612 1.00 90.25 94 LEU A N 1
ATOM 742 C CA . LEU A 1 94 ? -7.169 4.616 -9.685 1.00 90.25 94 LEU A CA 1
ATOM 743 C C . LEU A 1 94 ? -7.506 3.154 -9.355 1.00 90.25 94 LEU A C 1
ATOM 745 O O . LEU A 1 94 ? -8.416 2.880 -8.572 1.00 90.25 94 LEU A O 1
ATOM 749 N N . LEU A 1 95 ? -6.733 2.212 -9.910 1.00 91.00 95 LEU A N 1
ATOM 750 C CA . LEU A 1 95 ? -6.878 0.782 -9.641 1.00 91.00 95 LEU A CA 1
ATOM 751 C C . LEU A 1 95 ? -6.609 0.443 -8.173 1.00 91.00 95 LEU A C 1
ATOM 753 O O . LEU A 1 95 ? -7.311 -0.400 -7.619 1.00 91.00 95 LEU A O 1
ATOM 757 N N . ALA A 1 96 ? -5.643 1.100 -7.527 1.00 89.44 96 ALA A N 1
ATOM 758 C CA . ALA A 1 96 ? -5.369 0.919 -6.105 1.00 89.44 96 ALA A CA 1
ATOM 759 C C . ALA A 1 96 ? -6.570 1.352 -5.249 1.00 89.44 96 ALA A C 1
ATOM 761 O O . ALA A 1 96 ? -7.059 0.556 -4.446 1.00 89.44 96 ALA A O 1
ATOM 762 N N . GLY A 1 97 ? -7.108 2.555 -5.481 1.00 89.44 97 GLY A N 1
ATOM 763 C CA . GLY A 1 97 ? -8.301 3.041 -4.777 1.00 89.44 97 GLY A CA 1
ATOM 764 C C . GLY A 1 97 ? -9.513 2.124 -4.974 1.00 89.44 97 GLY A C 1
ATOM 765 O O . GLY A 1 97 ? -10.178 1.743 -4.010 1.00 89.44 97 GLY A O 1
ATOM 766 N N . LEU A 1 98 ? -9.754 1.680 -6.212 1.00 92.56 98 LEU A N 1
ATOM 767 C CA . LEU A 1 98 ? -10.823 0.728 -6.518 1.00 92.56 98 LEU A CA 1
ATOM 768 C C . LEU A 1 98 ? -10.601 -0.641 -5.854 1.00 92.56 98 LEU A C 1
ATOM 770 O O . LEU A 1 98 ? -11.554 -1.257 -5.384 1.00 92.56 98 LEU A O 1
ATOM 774 N N . SER A 1 99 ? -9.358 -1.123 -5.791 1.00 91.69 99 SER A N 1
ATOM 775 C CA . SER A 1 99 ? -9.023 -2.402 -5.152 1.00 91.69 99 SER A CA 1
ATOM 776 C C . SER A 1 99 ? -9.319 -2.372 -3.656 1.00 91.69 99 SER A C 1
ATOM 778 O O . SER A 1 99 ? -9.882 -3.326 -3.125 1.00 91.69 99 SER A O 1
ATOM 780 N N . VAL A 1 100 ? -9.008 -1.258 -2.990 1.00 91.62 100 VAL A N 1
ATOM 781 C CA . VAL A 1 100 ? -9.330 -1.034 -1.574 1.00 91.62 100 VAL A CA 1
ATOM 782 C C . VAL A 1 100 ? -10.837 -0.986 -1.374 1.00 91.62 100 VAL A C 1
ATOM 784 O O . VAL A 1 100 ? -11.355 -1.682 -0.507 1.00 91.62 100 VAL A O 1
ATOM 787 N N . PHE A 1 101 ? -11.554 -0.230 -2.209 1.00 91.88 101 PHE A N 1
ATOM 788 C CA . PHE A 1 101 ? -13.013 -0.173 -2.158 1.00 91.88 101 PHE A CA 1
ATOM 789 C C . PHE A 1 101 ? -13.634 -1.568 -2.290 1.00 91.88 101 PHE A C 1
ATOM 791 O O . PHE A 1 101 ? -14.481 -1.940 -1.481 1.00 91.88 101 PHE A O 1
ATOM 798 N N . ARG A 1 102 ? -13.180 -2.371 -3.262 1.00 92.94 102 ARG A N 1
ATOM 799 C CA . ARG A 1 102 ? -13.657 -3.748 -3.462 1.00 92.94 102 ARG A CA 1
ATOM 800 C C . ARG A 1 102 ? -13.321 -4.657 -2.284 1.00 92.94 102 ARG A C 1
ATOM 802 O O . ARG A 1 102 ? -14.171 -5.447 -1.891 1.00 92.94 102 ARG A O 1
ATOM 809 N N . ALA A 1 103 ? -12.116 -4.546 -1.728 1.00 91.69 103 ALA A N 1
ATOM 810 C CA . ALA A 1 103 ? -11.707 -5.331 -0.568 1.00 91.69 103 ALA A CA 1
ATOM 811 C C . ALA A 1 103 ? -12.567 -5.010 0.662 1.00 91.69 103 ALA A C 1
ATOM 813 O O . ALA A 1 103 ? -13.026 -5.929 1.327 1.00 91.69 103 ALA A O 1
ATOM 814 N N . LEU A 1 104 ? -12.837 -3.728 0.928 1.00 90.88 104 LEU A N 1
ATOM 815 C CA . LEU A 1 104 ? -13.706 -3.301 2.028 1.00 90.88 104 LEU A CA 1
ATOM 816 C C . LEU A 1 104 ? -15.177 -3.668 1.781 1.00 90.88 104 LEU A C 1
ATOM 818 O O . LEU A 1 104 ? -15.867 -4.065 2.711 1.00 90.88 104 LEU A O 1
ATOM 822 N N . SER A 1 105 ? -15.646 -3.581 0.532 1.00 91.06 105 SER A N 1
ATOM 823 C CA . SER A 1 105 ? -17.017 -3.969 0.167 1.00 91.06 105 SER A CA 1
ATOM 824 C C . SER A 1 105 ? -17.256 -5.464 0.372 1.00 91.06 105 SER A C 1
ATOM 826 O O . SER A 1 105 ? -18.331 -5.853 0.798 1.00 91.06 105 SER A O 1
ATOM 828 N N . ALA A 1 106 ? -16.248 -6.303 0.115 1.00 93.81 106 ALA A N 1
ATOM 829 C CA . ALA A 1 106 ? -16.320 -7.744 0.363 1.00 93.81 106 ALA A CA 1
ATOM 830 C C . ALA A 1 106 ? -16.330 -8.118 1.859 1.00 93.81 106 ALA A C 1
ATOM 832 O O . ALA A 1 106 ? -16.515 -9.285 2.186 1.00 93.81 106 ALA A O 1
ATOM 833 N N . LEU A 1 107 ? -16.101 -7.148 2.751 1.00 93.25 107 LEU A N 1
ATOM 834 C CA . LEU A 1 107 ? -16.239 -7.290 4.202 1.00 93.25 107 LEU A CA 1
ATOM 835 C C . LEU A 1 107 ? -17.579 -6.729 4.711 1.00 93.25 107 LEU A C 1
ATOM 837 O O . LEU A 1 107 ? -17.708 -6.482 5.907 1.00 93.25 107 LEU A O 1
ATOM 841 N N . ASP A 1 108 ? -18.533 -6.466 3.810 1.00 90.69 108 ASP A N 1
ATOM 842 C CA . ASP A 1 108 ? -19.864 -5.927 4.113 1.00 90.69 108 ASP A CA 1
ATOM 843 C C . ASP A 1 108 ? -19.832 -4.603 4.905 1.00 90.69 108 ASP A C 1
ATOM 845 O O . ASP A 1 108 ? -20.674 -4.325 5.758 1.00 90.69 108 ASP A O 1
ATOM 849 N N . ILE A 1 109 ? -18.836 -3.750 4.629 1.00 87.12 109 ILE A N 1
ATOM 850 C CA . ILE A 1 109 ? -18.742 -2.422 5.247 1.00 87.12 109 ILE A CA 1
ATOM 851 C C . ILE A 1 109 ? -19.714 -1.460 4.553 1.00 87.12 109 ILE A C 1
ATOM 853 O O . ILE A 1 109 ? -19.529 -1.078 3.396 1.00 87.12 109 ILE A O 1
ATOM 857 N N . ASP A 1 110 ? -20.717 -1.003 5.298 1.00 86.69 110 ASP A N 1
ATOM 858 C CA . ASP A 1 110 ? -21.696 -0.025 4.828 1.00 86.69 110 ASP A CA 1
ATOM 859 C C . ASP A 1 110 ? -21.120 1.386 4.633 1.00 86.69 110 ASP A C 1
ATOM 861 O O . ASP A 1 110 ? -20.201 1.835 5.323 1.00 86.69 110 ASP A O 1
ATOM 865 N N . GLY A 1 111 ? -21.736 2.145 3.720 1.00 88.69 111 GLY A N 1
ATOM 866 C CA . GLY A 1 111 ? -21.448 3.572 3.536 1.00 88.69 111 GLY A CA 1
AT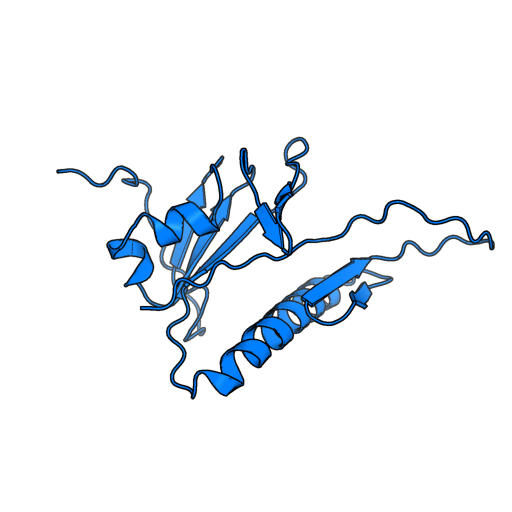OM 867 C C . GLY A 1 111 ? -20.114 3.873 2.845 1.00 88.69 111 GLY A C 1
ATOM 868 O O . GLY A 1 111 ? -19.632 5.008 2.914 1.00 88.69 111 GLY A O 1
ATOM 869 N N . LEU A 1 112 ? -19.514 2.881 2.182 1.00 91.25 112 LEU A N 1
ATOM 870 C CA . LEU A 1 112 ? -18.314 3.063 1.372 1.00 91.25 112 LEU A CA 1
ATOM 871 C C . LEU A 1 112 ? -18.586 3.955 0.155 1.00 91.25 112 LEU A C 1
ATOM 873 O O . LEU A 1 112 ? -19.589 3.820 -0.541 1.00 91.25 112 LEU A O 1
ATOM 877 N N . SER A 1 113 ? -17.647 4.846 -0.145 1.00 89.62 113 SER A N 1
ATOM 878 C CA . SER A 1 113 ? -17.653 5.673 -1.355 1.00 89.62 113 SER A CA 1
ATOM 879 C C . SER A 1 113 ? -16.227 5.965 -1.813 1.00 89.62 113 SER A C 1
ATOM 881 O O . SER A 1 113 ? -15.309 6.021 -0.996 1.00 89.62 113 SER A O 1
ATOM 883 N N . ILE A 1 114 ? -16.029 6.160 -3.118 1.00 86.38 114 ILE A N 1
ATOM 884 C CA . ILE A 1 114 ? -14.734 6.570 -3.675 1.00 86.38 114 ILE A CA 1
ATOM 885 C C . ILE A 1 114 ? -14.734 8.089 -3.831 1.00 86.38 114 ILE A C 1
ATOM 887 O O . ILE A 1 114 ? -15.522 8.650 -4.592 1.00 86.38 114 ILE A O 1
ATOM 891 N N . LYS A 1 115 ? -13.818 8.757 -3.133 1.00 86.56 115 LYS A N 1
ATOM 892 C CA . LYS A 1 115 ? -13.446 10.145 -3.394 1.00 86.56 115 LYS A CA 1
ATOM 893 C C . LYS A 1 115 ? -12.275 10.120 -4.370 1.00 86.56 115 LYS A C 1
ATOM 895 O O . LYS A 1 115 ? -11.130 9.836 -4.015 1.00 86.56 115 LYS A O 1
ATOM 900 N N . TRP A 1 116 ? -12.585 10.393 -5.630 1.00 83.50 116 TRP A N 1
ATOM 901 C CA . TRP A 1 116 ? -11.581 10.410 -6.682 1.00 83.50 116 TRP A CA 1
ATOM 902 C C . TRP A 1 116 ? -10.463 11.431 -6.385 1.00 83.50 116 TRP A C 1
ATOM 904 O O . TRP A 1 116 ? -10.740 12.514 -5.865 1.00 83.50 116 TRP A O 1
ATOM 914 N N . PRO A 1 117 ? -9.204 11.112 -6.736 1.00 82.44 117 PRO A N 1
ATOM 915 C CA . PRO A 1 117 ? -8.820 9.966 -7.559 1.00 82.44 117 PRO A CA 1
ATOM 916 C C . PRO A 1 117 ? -8.431 8.689 -6.790 1.00 82.44 117 PRO A C 1
ATOM 918 O O . PRO A 1 117 ? -8.264 7.656 -7.427 1.00 82.44 117 PRO A O 1
ATOM 921 N N . ASN A 1 118 ? -8.235 8.728 -5.468 1.00 79.56 118 ASN A N 1
ATOM 922 C CA . ASN A 1 118 ? -7.506 7.655 -4.775 1.00 79.56 118 ASN A CA 1
ATOM 923 C C . ASN A 1 118 ? -7.926 7.393 -3.320 1.00 79.56 118 ASN A C 1
ATOM 925 O O . ASN A 1 118 ? -7.275 6.585 -2.659 1.00 79.56 118 ASN A O 1
ATOM 929 N N . ASP A 1 119 ? -8.962 8.067 -2.820 1.00 84.75 119 ASP A N 1
ATOM 930 C CA . ASP A 1 119 ? -9.376 7.952 -1.423 1.00 84.75 119 ASP A CA 1
ATOM 931 C C . ASP A 1 119 ? -10.681 7.147 -1.329 1.00 84.75 119 ASP A C 1
ATOM 933 O O . ASP A 1 119 ? -11.639 7.395 -2.065 1.00 84.75 119 ASP A O 1
ATOM 937 N N . VAL A 1 120 ? -10.743 6.198 -0.395 1.00 86.56 120 VAL A N 1
ATOM 938 C CA . VAL A 1 120 ? -11.985 5.500 -0.034 1.00 86.56 120 VAL A CA 1
ATOM 939 C C . VAL A 1 120 ? -12.480 6.069 1.286 1.00 86.56 120 VAL A C 1
ATOM 941 O O . VAL A 1 120 ? -11.735 6.154 2.261 1.00 86.56 120 VAL A O 1
ATOM 944 N N . LEU A 1 121 ? -13.741 6.487 1.306 1.00 87.62 121 LEU A N 1
ATOM 945 C CA . LEU A 1 121 ? -14.394 7.073 2.467 1.00 87.62 121 LEU A CA 1
ATOM 946 C C . LEU A 1 121 ? -15.463 6.129 2.999 1.00 87.62 121 LEU A C 1
ATOM 948 O O . LEU A 1 121 ? -16.207 5.534 2.223 1.00 87.62 121 LEU A O 1
ATOM 952 N N . ILE A 1 122 ? -15.602 6.092 4.321 1.00 87.38 122 ILE A N 1
ATOM 953 C CA . ILE A 1 122 ? -16.727 5.456 5.007 1.00 87.38 122 ILE A CA 1
ATOM 954 C C . ILE A 1 122 ? -17.603 6.574 5.569 1.00 87.38 122 ILE A C 1
ATOM 956 O O . ILE A 1 122 ? -17.179 7.334 6.444 1.00 87.38 122 ILE A O 1
ATOM 960 N N . GLN A 1 123 ? -18.822 6.710 5.055 1.00 82.19 123 GLN A N 1
ATOM 961 C CA . GLN A 1 123 ? -19.817 7.612 5.622 1.00 82.19 123 GLN A CA 1
ATOM 962 C C . GLN A 1 123 ? -20.672 6.840 6.619 1.00 82.19 123 GLN A C 1
ATOM 964 O O . GLN A 1 123 ? -21.401 5.921 6.257 1.00 82.19 123 GLN A O 1
ATOM 969 N N . LYS A 1 124 ? -20.626 7.238 7.891 1.00 62.12 124 LYS A N 1
ATOM 970 C CA . LYS A 1 124 ? -21.584 6.735 8.875 1.00 62.12 124 LYS A CA 1
ATOM 971 C C . LYS A 1 124 ? -22.964 7.272 8.482 1.00 62.12 124 LYS A C 1
ATOM 973 O O . LYS A 1 124 ? -23.122 8.492 8.420 1.00 62.12 124 LYS A O 1
ATOM 978 N N . LYS A 1 125 ? -23.958 6.406 8.237 1.00 47.47 125 LYS A N 1
ATOM 979 C CA . LYS A 1 125 ? -25.365 6.838 8.182 1.00 47.47 125 LYS A CA 1
ATOM 980 C C . LYS A 1 125 ? -25.688 7.492 9.529 1.00 47.47 125 LYS A C 1
ATOM 982 O O . LYS A 1 125 ? -25.873 6.803 10.527 1.00 47.47 125 LYS A O 1
ATOM 987 N N . ARG A 1 126 ? -25.708 8.824 9.580 1.00 42.03 126 ARG A N 1
ATOM 988 C CA . ARG A 1 126 ? -26.439 9.536 10.626 1.00 42.03 126 ARG A CA 1
ATOM 989 C C . ARG A 1 126 ? -27.897 9.519 10.194 1.00 42.03 126 ARG A C 1
ATOM 991 O O . ARG A 1 126 ? -28.235 10.078 9.156 1.00 42.03 126 ARG A O 1
ATOM 998 N N . SER A 1 127 ? -28.750 8.859 10.966 1.00 39.31 127 SER A N 1
ATOM 999 C CA . SER A 1 127 ? -30.143 9.278 11.046 1.00 39.31 127 SER A CA 1
ATOM 1000 C C . SER A 1 127 ? -30.146 10.735 11.523 1.00 39.31 127 SER A C 1
ATOM 1002 O O . SER A 1 127 ? -29.544 11.028 12.555 1.00 39.31 127 SER A O 1
ATOM 1004 N N . ALA A 1 128 ? -30.806 11.602 10.760 1.00 33.28 128 ALA A N 1
ATOM 1005 C CA . ALA A 1 128 ? -30.938 13.049 10.932 1.00 33.28 128 ALA A CA 1
ATOM 1006 C C . ALA A 1 128 ? -29.798 13.932 10.372 1.00 33.28 128 ALA A C 1
ATOM 1008 O O . ALA A 1 128 ? -28.630 13.892 10.761 1.00 33.28 128 ALA A O 1
ATOM 1009 N N . GLU A 1 129 ? -30.245 14.743 9.420 1.00 36.59 129 GLU A N 1
ATOM 1010 C CA . GLU A 1 129 ? -29.688 15.946 8.818 1.00 36.59 129 GLU A CA 1
ATOM 1011 C C . GLU A 1 129 ? -28.927 16.850 9.803 1.00 36.59 129 GLU A C 1
ATOM 1013 O O . GLU A 1 129 ? -29.483 17.316 10.790 1.00 36.59 129 GLU A O 1
ATOM 1018 N N . PHE A 1 130 ? -27.651 17.123 9.505 1.00 31.09 130 PHE A N 1
ATOM 1019 C CA . PHE A 1 130 ? -27.023 18.427 9.744 1.00 31.09 130 PHE A CA 1
ATOM 1020 C C . PHE A 1 130 ? -25.709 18.511 8.955 1.00 31.09 130 PHE A C 1
ATOM 1022 O O . PHE A 1 130 ? -24.757 17.759 9.198 1.00 31.09 130 PHE A O 1
ATOM 1029 N N . SER A 1 131 ? -25.663 19.427 7.988 1.00 39.06 131 SER A N 1
ATOM 1030 C CA . SER A 1 131 ? -24.445 19.809 7.279 1.00 39.06 131 SER A CA 1
ATOM 1031 C C . SER A 1 131 ? -23.586 20.682 8.190 1.00 39.06 131 SER A C 1
ATOM 1033 O O . SER A 1 131 ? -23.792 21.885 8.274 1.00 39.06 131 SER A O 1
ATOM 1035 N N . VAL A 1 132 ? -22.594 20.081 8.846 1.00 34.44 132 VAL A N 1
ATOM 1036 C CA . VAL A 1 132 ? -21.368 20.770 9.265 1.00 34.44 132 VAL A CA 1
ATOM 1037 C C . VAL A 1 132 ? -20.216 19.808 9.027 1.00 34.44 132 VAL A C 1
ATOM 1039 O O . VAL A 1 132 ? -20.223 18.688 9.535 1.00 34.44 132 VAL A O 1
ATOM 1042 N N . ASN A 1 133 ? -19.260 20.261 8.216 1.00 41.38 133 ASN A N 1
ATOM 1043 C CA . ASN A 1 133 ? -17.999 19.621 7.854 1.00 41.38 133 ASN A CA 1
ATOM 1044 C C . ASN A 1 133 ? -17.415 18.758 8.998 1.00 41.38 133 ASN A C 1
ATOM 1046 O O . ASN A 1 133 ? -16.778 19.303 9.903 1.00 41.38 133 ASN A O 1
ATOM 1050 N N . PRO A 1 134 ? -17.602 17.424 8.996 1.00 36.75 134 PRO A N 1
ATOM 1051 C CA . PRO A 1 134 ? -16.933 16.584 9.965 1.00 36.75 134 PRO A CA 1
ATOM 1052 C C . PRO A 1 134 ? -15.545 16.284 9.406 1.00 36.75 134 PRO A C 1
ATOM 1054 O O . PRO A 1 134 ? -15.431 15.855 8.260 1.00 36.75 134 PRO A O 1
ATOM 1057 N N . LYS A 1 135 ? -14.488 16.479 10.204 1.00 38.81 135 LYS A N 1
ATOM 1058 C CA . LYS A 1 135 ? -13.179 15.856 9.958 1.00 38.81 135 LYS A CA 1
ATOM 1059 C C . LYS A 1 135 ? -13.424 14.353 9.757 1.00 38.81 135 LYS A C 1
ATOM 1061 O O . LYS A 1 135 ? -13.675 13.633 10.721 1.00 38.81 135 LYS A O 1
ATOM 1066 N N . ARG A 1 136 ? -13.493 13.910 8.498 1.00 37.25 136 ARG A N 1
ATOM 1067 C CA . ARG A 1 136 ? -13.808 12.523 8.134 1.00 37.25 136 ARG A CA 1
ATOM 1068 C C . ARG A 1 136 ? -12.536 11.691 8.296 1.00 37.25 136 ARG A C 1
ATOM 1070 O O . ARG A 1 136 ? -11.466 12.202 7.966 1.00 37.25 136 ARG A O 1
ATOM 1077 N N . PRO A 1 137 ? -12.621 10.439 8.770 1.00 34.53 137 PRO A N 1
ATOM 1078 C CA . PRO A 1 137 ? -11.495 9.525 8.685 1.00 34.53 137 PRO A CA 1
ATOM 1079 C C . PRO A 1 137 ? -11.259 9.230 7.199 1.00 34.53 137 PRO A C 1
ATOM 1081 O O . PRO A 1 137 ? -11.971 8.441 6.583 1.00 34.53 137 PRO A O 1
ATOM 1084 N N . GLU A 1 138 ? -10.320 9.951 6.592 1.00 39.44 138 GLU A N 1
ATOM 1085 C CA . GLU A 1 138 ? -9.756 9.575 5.300 1.00 39.44 138 GLU A CA 1
ATOM 1086 C C . GLU A 1 138 ? -8.862 8.352 5.552 1.00 39.44 138 GLU A C 1
ATOM 1088 O O . GLU A 1 138 ? -8.092 8.352 6.510 1.00 39.44 138 GLU A O 1
ATOM 1093 N N . ILE A 1 139 ? -8.981 7.300 4.738 1.00 40.31 139 ILE A N 1
ATOM 1094 C CA . ILE A 1 139 ? -7.966 6.240 4.652 1.00 40.31 139 ILE A CA 1
ATOM 1095 C C . ILE A 1 139 ? -6.980 6.726 3.583 1.00 40.31 139 ILE A C 1
ATOM 1097 O O . ILE A 1 139 ? -7.332 6.681 2.401 1.00 40.31 139 ILE A O 1
ATOM 1101 N N . PRO A 1 140 ? -5.808 7.280 3.941 1.00 39.25 140 PRO A N 1
ATOM 1102 C CA . PRO A 1 140 ? -5.010 8.009 2.971 1.00 39.25 140 PRO A CA 1
ATOM 1103 C C . PRO A 1 140 ? -3.991 7.084 2.278 1.00 39.25 140 PRO A C 1
ATOM 1105 O O . PRO A 1 140 ? -3.402 6.210 2.911 1.00 39.25 140 PRO A O 1
ATOM 1108 N N . PHE A 1 141 ? -3.774 7.299 0.973 1.00 38.16 141 PHE A N 1
ATOM 1109 C CA . PHE A 1 141 ? -2.722 6.670 0.151 1.00 38.16 141 PHE A CA 1
ATOM 1110 C C . PHE A 1 141 ? -1.679 7.711 -0.303 1.00 38.16 141 PHE A C 1
ATOM 1112 O O . PHE A 1 141 ? -2.029 8.849 -0.630 1.00 38.16 141 PHE A O 1
ATOM 1119 N N . SER A 1 142 ? -0.392 7.352 -0.327 1.00 35.91 142 SER A N 1
ATOM 1120 C CA . SER A 1 142 ? 0.707 8.214 -0.766 1.00 35.91 142 SER A CA 1
ATOM 1121 C C . SER A 1 142 ? 1.762 7.405 -1.501 1.00 35.91 142 SER A C 1
ATOM 1123 O O . SER A 1 142 ? 2.046 6.269 -1.142 1.00 35.91 142 SER A O 1
ATOM 1125 N N . TRP A 1 143 ? 2.319 8.015 -2.545 1.00 44.03 143 TRP A N 1
ATOM 1126 C CA . TRP A 1 143 ? 3.412 7.469 -3.339 1.00 44.03 143 TRP A CA 1
ATOM 1127 C C . TRP A 1 143 ? 4.412 8.587 -3.620 1.00 44.03 143 TRP A C 1
ATOM 1129 O O . TRP A 1 143 ? 4.008 9.725 -3.884 1.00 44.03 143 TRP A O 1
ATOM 1139 N N . TYR A 1 144 ? 5.697 8.246 -3.583 1.00 29.31 144 TYR A N 1
ATOM 1140 C CA . TYR A 1 144 ? 6.788 9.064 -4.106 1.00 29.31 144 TYR A CA 1
ATOM 1141 C C . TYR A 1 144 ? 7.239 8.485 -5.452 1.00 29.31 144 TYR A C 1
ATOM 1143 O O . TYR A 1 144 ? 7.344 7.271 -5.605 1.00 29.31 144 TYR A O 1
ATOM 1151 N N . TRP A 1 145 ? 7.483 9.364 -6.421 1.00 31.81 145 TRP A N 1
ATOM 1152 C CA . TRP A 1 145 ? 8.110 9.059 -7.706 1.00 31.81 145 TRP A CA 1
ATOM 1153 C C . TRP A 1 145 ? 9.406 9.862 -7.752 1.00 31.81 145 TRP A C 1
ATOM 1155 O O . TRP A 1 145 ? 9.352 11.092 -7.709 1.00 31.81 145 TRP A O 1
ATOM 1165 N N . GLU A 1 146 ? 10.543 9.181 -7.823 1.00 23.23 146 GLU A N 1
ATOM 1166 C CA . GLU A 1 146 ? 11.782 9.796 -8.285 1.00 23.23 146 GLU A CA 1
ATOM 1167 C C . GLU A 1 146 ? 11.949 9.439 -9.756 1.00 23.23 146 GLU A C 1
ATOM 1169 O O . GLU A 1 146 ? 11.905 8.273 -10.147 1.00 23.23 146 GLU A O 1
ATOM 1174 N N . SER A 1 147 ? 12.050 10.486 -10.573 1.00 24.56 147 SER A N 1
ATOM 1175 C CA . SER A 1 147 ? 12.463 10.358 -11.963 1.00 24.56 147 SER A CA 1
ATOM 1176 C C . SER A 1 147 ? 13.928 9.968 -11.963 1.00 24.56 147 SER A C 1
ATOM 1178 O O . SER A 1 147 ? 14.744 10.742 -11.468 1.00 24.56 147 SER A O 1
ATOM 1180 N N . ALA A 1 148 ? 14.234 8.777 -12.475 1.00 28.84 148 ALA A N 1
ATOM 1181 C CA . ALA A 1 148 ? 15.536 8.560 -13.093 1.00 28.84 148 ALA A CA 1
ATOM 1182 C C . ALA A 1 148 ? 15.672 9.485 -14.311 1.00 28.84 148 ALA A C 1
ATOM 1184 O O . ALA A 1 148 ? 14.637 9.701 -14.993 1.00 28.84 148 ALA A O 1
#